Protein AF-A0A0U5B9M2-F1 (afdb_monomer_lite)

pLDDT: mean 83.56, std 13.49, range [39.81, 98.12]

Organism: NCBI:txid279828

Foldseek 3Di:
DDDVVVVVVVVVVVVVVPPPPDDDPVNVVVVVVVVVVVCVVVVVVVVVVVLVVLVVLQQVLQVLVLQLLVVVCVVDPWDFDDDPVCSVVVPSRHDDDPQKAQWEFRGRTSPDWTKIWIDGPFWIWIDINPGHIDTPGGDDHRPDPDD

Structure (mmCIF, N/CA/C/O backbone):
data_AF-A0A0U5B9M2-F1
#
_entry.id   AF-A0A0U5B9M2-F1
#
loop_
_atom_site.group_PDB
_atom_site.id
_atom_site.type_symbol
_atom_site.label_atom_id
_atom_site.label_alt_id
_atom_site.label_comp_id
_atom_site.label_asym_id
_atom_site.label_entity_id
_atom_site.label_seq_id
_atom_site.pdbx_PDB_ins_code
_atom_site.Cartn_x
_atom_site.Cartn_y
_atom_site.Cartn_z
_atom_site.occupancy
_atom_site.B_iso_or_equiv
_atom_site.auth_seq_id
_atom_site.auth_comp_id
_atom_site.auth_asym_id
_atom_site.auth_atom_id
_atom_site.pdbx_PDB_model_num
ATOM 1 N N . MET A 1 1 ? -63.729 -42.947 30.089 1.00 56.69 1 MET A N 1
ATOM 2 C CA . MET A 1 1 ? -63.662 -41.570 29.552 1.00 56.69 1 MET A CA 1
ATOM 3 C C . MET A 1 1 ? -62.885 -40.659 30.511 1.00 56.69 1 MET A C 1
ATOM 5 O O . MET A 1 1 ? -63.441 -39.698 31.008 1.00 56.69 1 MET A O 1
ATOM 9 N N . LEU A 1 2 ? -61.611 -40.956 30.808 1.00 54.41 2 LEU A N 1
ATOM 10 C CA . LEU A 1 2 ? -60.755 -40.088 31.638 1.00 54.41 2 LEU A CA 1
ATOM 11 C C . LEU A 1 2 ? -59.283 -40.497 31.458 1.00 54.41 2 LEU A C 1
ATOM 13 O O . LEU A 1 2 ? -58.819 -41.435 32.091 1.00 54.41 2 LEU A O 1
ATOM 17 N N . LYS A 1 3 ? -58.585 -39.847 30.521 1.00 62.00 3 LYS A N 1
ATOM 18 C CA . LYS A 1 3 ? -57.107 -39.816 30.435 1.00 62.00 3 LYS A CA 1
ATOM 19 C C . LYS A 1 3 ? -56.565 -38.458 29.957 1.00 62.00 3 LYS A C 1
ATOM 21 O O . LYS A 1 3 ? -55.362 -38.294 29.845 1.00 62.00 3 LYS A O 1
ATOM 26 N N . LEU A 1 4 ? -57.441 -37.488 29.669 1.00 62.81 4 LEU A N 1
ATOM 27 C CA . LEU A 1 4 ? -57.058 -36.243 28.997 1.00 62.81 4 LEU A CA 1
ATOM 28 C C . LEU A 1 4 ? -56.522 -35.168 29.963 1.00 62.81 4 LEU A C 1
ATOM 30 O O . LEU A 1 4 ? -55.742 -34.315 29.554 1.00 62.81 4 LEU A O 1
ATOM 34 N N . HIS A 1 5 ? -56.914 -35.204 31.242 1.00 63.47 5 HIS A N 1
ATOM 35 C CA . HIS A 1 5 ? -56.470 -34.216 32.234 1.00 63.47 5 HIS A CA 1
ATOM 36 C C . HIS A 1 5 ? -55.052 -34.515 32.756 1.00 63.47 5 HIS A C 1
ATOM 38 O O . HIS A 1 5 ? -54.247 -33.595 32.895 1.00 63.47 5 HIS A O 1
ATOM 44 N N . ASP A 1 6 ? -54.701 -35.794 32.923 1.00 70.50 6 ASP A N 1
ATOM 45 C CA . ASP A 1 6 ? -53.384 -36.206 33.434 1.00 70.50 6 ASP A CA 1
ATOM 46 C C . ASP A 1 6 ? -52.262 -36.009 32.402 1.00 70.50 6 ASP A C 1
ATOM 48 O O . ASP A 1 6 ? -51.133 -35.660 32.750 1.00 70.50 6 ASP A O 1
ATOM 52 N N . THR A 1 7 ? -52.567 -36.153 31.108 1.00 66.69 7 THR A N 1
ATOM 53 C CA . THR A 1 7 ? -51.591 -35.948 30.026 1.00 66.69 7 THR A CA 1
ATOM 54 C C . THR A 1 7 ? -51.137 -34.494 29.897 1.00 66.69 7 THR A C 1
ATOM 56 O O . THR A 1 7 ? -49.996 -34.243 29.517 1.00 66.69 7 THR A O 1
ATOM 59 N N . LEU A 1 8 ? -51.998 -33.529 30.240 1.00 66.62 8 LEU A N 1
ATOM 60 C CA . LEU A 1 8 ? -51.664 -32.101 30.190 1.00 66.62 8 LEU A CA 1
ATOM 61 C C . LEU A 1 8 ? -50.847 -31.661 31.410 1.00 66.62 8 LEU A C 1
ATOM 63 O O . LEU A 1 8 ? -49.951 -30.828 31.276 1.00 66.62 8 LEU A O 1
ATOM 67 N N . ALA A 1 9 ? -51.113 -32.252 32.578 1.00 72.38 9 ALA A N 1
ATOM 68 C CA . ALA A 1 9 ? -50.317 -32.035 33.783 1.00 72.38 9 ALA A CA 1
ATOM 69 C C . ALA A 1 9 ? -48.884 -32.573 33.614 1.00 72.38 9 ALA A C 1
ATOM 71 O O . ALA A 1 9 ? -47.922 -31.862 33.898 1.00 72.38 9 ALA A O 1
ATOM 72 N N . ALA A 1 10 ? -48.732 -33.777 33.051 1.00 70.38 10 ALA A N 1
ATOM 73 C CA . ALA A 1 10 ? -47.421 -34.369 32.775 1.00 70.38 10 ALA A CA 1
ATOM 74 C C . ALA A 1 10 ? -46.631 -33.618 31.684 1.00 70.38 10 ALA A C 1
ATOM 76 O O . ALA A 1 10 ? -45.408 -33.536 31.757 1.00 70.38 10 ALA A O 1
ATOM 77 N N . ALA A 1 11 ? -47.310 -33.051 30.679 1.00 66.56 11 ALA A N 1
ATOM 78 C CA . ALA A 1 11 ? -46.664 -32.242 29.643 1.00 66.56 11 ALA A CA 1
ATOM 79 C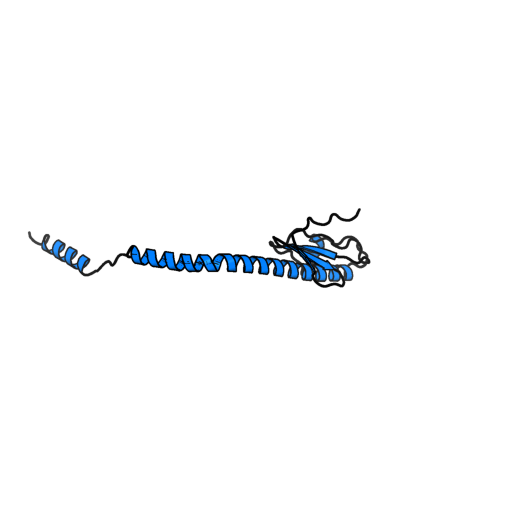 C . ALA A 1 11 ? -46.195 -30.868 30.162 1.00 66.56 11 ALA A C 1
ATOM 81 O O . ALA A 1 11 ? -45.165 -30.372 29.712 1.00 66.56 11 ALA A O 1
ATOM 82 N N . ARG A 1 12 ? -46.918 -30.265 31.121 1.00 65.56 12 ARG A N 1
ATOM 83 C CA . ARG A 1 12 ? -46.493 -29.021 31.789 1.00 65.56 12 ARG A CA 1
ATOM 84 C C . ARG A 1 12 ? -45.315 -29.241 32.736 1.00 65.56 12 ARG A C 1
ATOM 86 O O . ARG A 1 12 ? -44.374 -28.462 32.681 1.00 65.56 12 ARG A O 1
ATOM 93 N N . ALA A 1 13 ? -45.323 -30.330 33.506 1.00 66.00 13 ALA A N 1
ATOM 94 C CA . ALA A 1 13 ? -44.226 -30.665 34.416 1.00 66.00 13 ALA A CA 1
ATOM 95 C C . ALA A 1 13 ? -42.879 -30.861 33.688 1.00 66.00 13 ALA A C 1
ATOM 97 O O . ALA A 1 13 ? -41.847 -30.419 34.180 1.00 66.00 13 ALA A O 1
ATOM 98 N N . ARG A 1 14 ? -42.883 -31.441 32.475 1.00 69.06 14 ARG A N 1
ATOM 99 C CA . ARG A 1 14 ? -41.652 -31.618 31.676 1.00 69.06 14 ARG A CA 1
ATOM 100 C C . ARG A 1 14 ? -41.038 -30.304 31.184 1.00 69.06 14 ARG A C 1
ATOM 102 O O . ARG A 1 14 ? -39.821 -30.210 31.123 1.00 69.06 14 ARG A O 1
ATOM 109 N N . ARG A 1 15 ? -41.851 -29.288 30.864 1.00 65.44 15 ARG A N 1
ATOM 110 C CA . ARG A 1 15 ? -41.345 -27.970 30.428 1.00 65.44 15 ARG A CA 1
ATOM 111 C C . ARG A 1 15 ? -40.748 -27.136 31.563 1.00 65.44 15 ARG A C 1
ATOM 113 O O . ARG A 1 15 ? -39.976 -26.231 31.289 1.00 65.44 15 ARG A O 1
ATOM 120 N N . GLU A 1 16 ? -41.111 -27.412 32.814 1.00 64.00 16 GLU A N 1
ATOM 121 C CA . GLU A 1 16 ? -40.490 -26.776 33.985 1.00 64.00 16 GLU A CA 1
ATOM 122 C C . GLU A 1 16 ? -39.191 -27.493 34.411 1.00 64.00 16 GLU A C 1
ATOM 124 O O . GLU A 1 16 ? -38.285 -26.844 34.929 1.00 64.00 16 GLU A O 1
ATOM 129 N N . GLU A 1 17 ? -39.064 -28.804 34.154 1.00 64.38 17 GLU A N 1
ATOM 130 C CA . GLU A 1 17 ? -37.822 -29.579 34.353 1.00 64.38 17 GLU A CA 1
ATOM 131 C C . GLU A 1 17 ? -36.762 -29.305 33.275 1.00 64.38 17 GLU A C 1
ATOM 133 O O . GLU A 1 17 ? -35.567 -29.226 33.572 1.00 64.38 17 GLU A O 1
ATOM 138 N N . GLU A 1 18 ? -37.185 -29.112 32.026 1.00 63.75 18 GLU A N 1
ATOM 139 C CA . GLU A 1 18 ? -36.330 -28.636 30.941 1.00 63.75 18 GLU A CA 1
ATOM 140 C C . GLU A 1 18 ? -36.176 -27.121 31.075 1.00 63.75 18 GLU A C 1
ATOM 142 O O . GLU A 1 18 ? -36.811 -26.352 30.364 1.00 63.75 18 GLU A O 1
ATOM 147 N N . GLY A 1 19 ? -35.369 -26.682 32.043 1.00 64.19 19 GLY A N 1
ATOM 148 C CA . GLY A 1 19 ? -35.061 -25.272 32.257 1.00 64.19 19 GLY A CA 1
ATOM 149 C C . GLY A 1 19 ? -34.482 -24.631 30.995 1.00 64.19 19 GLY A C 1
ATOM 150 O O . GLY A 1 19 ? -33.265 -24.610 30.809 1.00 64.19 19 GLY A O 1
ATOM 151 N N . GLU A 1 20 ? -35.352 -24.094 30.142 1.00 68.12 20 GLU A N 1
ATOM 152 C CA . GLU A 1 20 ? -35.016 -23.256 28.997 1.00 68.12 20 GLU A CA 1
ATOM 153 C C . GLU A 1 20 ? -34.433 -21.944 29.539 1.00 68.12 20 GLU A C 1
ATOM 155 O O . GLU A 1 20 ? -35.108 -20.928 29.708 1.00 68.12 20 GLU A O 1
ATOM 160 N N . LYS A 1 21 ? -33.145 -21.987 29.888 1.00 72.19 21 LYS A N 1
ATOM 161 C CA . LYS A 1 21 ? -32.359 -20.822 30.286 1.00 72.19 21 LYS A CA 1
ATOM 162 C C . LYS A 1 21 ? -32.160 -19.952 29.047 1.00 72.19 21 LYS A C 1
ATOM 164 O O . LYS A 1 21 ? -31.245 -20.179 28.261 1.00 72.19 21 LYS A O 1
ATOM 169 N N . GLY A 1 22 ? -33.049 -18.984 28.847 1.00 77.12 22 GLY A N 1
ATOM 170 C CA . GLY A 1 22 ? -32.838 -17.921 27.869 1.00 77.12 22 GLY A CA 1
ATOM 171 C C . GLY A 1 22 ? -31.590 -17.105 28.220 1.00 77.12 22 GLY A C 1
ATOM 172 O O . GLY A 1 22 ? -31.294 -16.900 29.397 1.00 77.12 22 GLY A O 1
ATOM 173 N N . PHE A 1 23 ? -30.868 -16.634 27.198 1.00 80.25 23 PHE A N 1
ATOM 174 C CA . PHE A 1 23 ? -29.793 -15.654 27.368 1.00 80.25 23 PHE A CA 1
ATOM 175 C C . PHE A 1 23 ? -30.338 -14.424 28.097 1.00 80.25 23 PHE A C 1
ATOM 177 O O . PHE A 1 23 ? -31.361 -13.855 27.701 1.00 80.25 23 PHE A O 1
ATOM 184 N N . THR A 1 24 ? -29.665 -13.996 29.157 1.00 90.44 24 THR A N 1
ATOM 185 C CA . THR A 1 24 ? -30.049 -12.776 29.858 1.00 90.44 24 THR A CA 1
ATOM 186 C C . THR A 1 24 ? -29.595 -11.551 29.060 1.00 90.44 24 THR A C 1
ATOM 188 O O . THR A 1 24 ? -28.546 -11.545 28.413 1.00 90.44 24 THR A O 1
ATOM 191 N N . LEU A 1 25 ? -30.366 -10.462 29.126 1.00 90.62 25 LEU A N 1
ATOM 192 C CA . LEU A 1 25 ? -29.971 -9.191 28.504 1.00 90.62 25 LEU A CA 1
ATOM 193 C C . LEU A 1 25 ? -28.650 -8.657 29.076 1.00 90.62 25 LEU A C 1
ATOM 195 O O . LEU A 1 25 ? -27.894 -7.999 28.367 1.00 90.62 25 LEU A O 1
ATOM 199 N N . ILE A 1 26 ? -28.358 -8.961 30.345 1.00 93.25 26 ILE A N 1
ATOM 200 C CA . ILE A 1 26 ? -27.117 -8.546 31.002 1.00 93.25 26 ILE A CA 1
ATOM 201 C C . ILE A 1 26 ? -25.895 -9.312 30.476 1.00 93.25 26 ILE A C 1
ATOM 203 O O . ILE A 1 26 ? -24.836 -8.707 30.321 1.00 93.25 26 ILE A O 1
ATOM 207 N N . GLU A 1 27 ? -26.037 -10.597 30.133 1.00 91.31 27 GLU A N 1
ATOM 208 C CA . GLU A 1 27 ? -24.962 -11.370 29.494 1.00 91.31 27 GLU A CA 1
ATOM 209 C C . GLU A 1 27 ? -24.600 -10.776 28.135 1.00 91.31 27 GLU A C 1
ATOM 211 O O . GLU A 1 27 ? -23.424 -10.552 27.854 1.00 91.31 27 GLU A O 1
ATOM 216 N N . LEU A 1 28 ? -25.600 -10.435 27.318 1.00 92.06 28 LEU A N 1
ATOM 217 C CA . LEU A 1 28 ? -25.344 -9.774 26.039 1.00 92.06 28 LEU A CA 1
ATOM 218 C C . LEU A 1 28 ? -24.755 -8.368 26.217 1.00 92.06 28 LEU A C 1
ATOM 220 O O . LEU A 1 28 ? -23.858 -7.984 25.467 1.00 92.06 28 LEU A O 1
ATOM 224 N N . LEU A 1 29 ? -25.207 -7.621 27.228 1.00 94.00 29 LEU A N 1
ATOM 225 C CA . LEU A 1 29 ? -24.715 -6.274 27.521 1.00 94.00 29 LEU A CA 1
ATOM 226 C C . LEU A 1 29 ? -23.219 -6.267 27.863 1.00 94.00 29 LEU A C 1
ATOM 228 O O . LEU A 1 29 ? -22.462 -5.472 27.309 1.00 94.00 29 LEU A O 1
ATOM 232 N N . VAL A 1 30 ? -22.773 -7.152 28.756 1.00 95.50 30 VAL A N 1
ATOM 233 C CA . VAL A 1 30 ? -21.356 -7.218 29.149 1.00 95.50 30 VAL A CA 1
ATOM 234 C C . VAL A 1 30 ? -20.474 -7.607 27.960 1.00 95.50 30 VAL A C 1
ATOM 236 O O . VAL A 1 30 ? -19.395 -7.041 27.786 1.00 95.50 30 VAL A O 1
ATOM 239 N N . VAL A 1 31 ? -20.942 -8.510 27.096 1.00 95.88 31 VAL A N 1
ATOM 240 C CA . VAL A 1 31 ? -20.187 -8.946 25.912 1.00 95.88 31 VAL A CA 1
ATOM 241 C C . VAL A 1 31 ? -19.963 -7.795 24.933 1.00 95.88 31 VAL A C 1
ATOM 243 O O . VAL A 1 31 ? -18.827 -7.575 24.509 1.00 95.88 31 VAL A O 1
ATOM 246 N N . VAL A 1 32 ? -21.002 -7.020 24.602 1.00 96.50 32 VAL A N 1
ATOM 247 C CA . VAL A 1 32 ? -20.840 -5.889 23.670 1.00 96.50 32 VAL A CA 1
ATOM 248 C C . VAL A 1 32 ? -19.985 -4.770 24.262 1.00 96.50 32 VAL A C 1
ATOM 250 O O . VAL A 1 32 ? -19.269 -4.107 23.516 1.00 96.50 32 VAL A O 1
ATOM 253 N N . ILE A 1 33 ? -19.987 -4.595 25.590 1.00 97.62 33 ILE A N 1
ATOM 254 C CA . ILE A 1 33 ? -19.085 -3.657 26.273 1.00 97.62 33 ILE A CA 1
ATOM 255 C C . ILE A 1 33 ? -17.629 -4.102 26.109 1.00 97.62 33 ILE A C 1
ATOM 257 O O . ILE A 1 33 ? -16.784 -3.295 25.725 1.00 97.62 33 ILE A O 1
ATOM 261 N 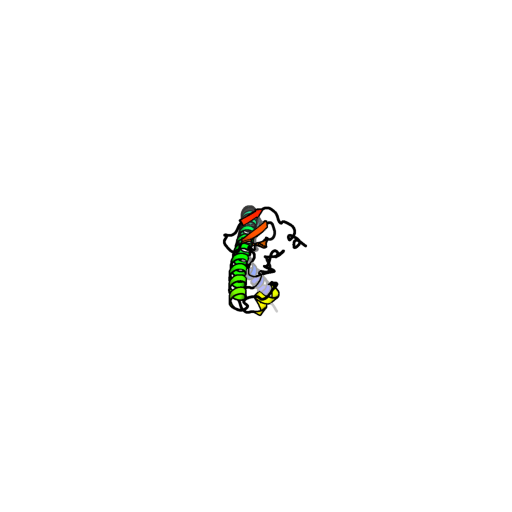N . ILE A 1 34 ? -17.329 -5.380 26.352 1.00 97.44 34 ILE A N 1
ATOM 262 C CA . ILE A 1 34 ? -15.964 -5.904 26.217 1.00 97.44 34 ILE A CA 1
ATOM 263 C C . ILE A 1 34 ? -15.497 -5.811 24.758 1.00 97.44 34 ILE A C 1
ATOM 265 O O . ILE A 1 34 ? -14.411 -5.291 24.503 1.00 97.44 34 ILE A O 1
ATOM 269 N N . ILE A 1 35 ? -16.321 -6.240 23.793 1.00 97.62 35 ILE A N 1
ATOM 270 C CA . ILE A 1 35 ? -16.004 -6.120 22.359 1.00 97.62 35 ILE A CA 1
ATOM 271 C C . ILE A 1 35 ? -15.828 -4.647 21.968 1.00 97.62 35 ILE A C 1
ATOM 273 O O . ILE A 1 35 ? -14.913 -4.331 21.214 1.00 97.62 35 ILE A O 1
ATOM 277 N N . GLY A 1 36 ? -16.643 -3.739 22.512 1.00 98.12 36 GLY A N 1
ATOM 278 C CA . GLY A 1 36 ? -16.528 -2.300 22.278 1.00 98.12 36 GLY A CA 1
ATOM 279 C C . GLY A 1 36 ? -15.187 -1.726 22.740 1.00 98.12 36 GLY A C 1
ATOM 280 O O . GLY A 1 36 ? -14.549 -0.989 21.990 1.00 98.12 36 GLY A O 1
ATOM 281 N N . ILE A 1 37 ? -14.716 -2.111 23.931 1.00 98.00 37 ILE A N 1
ATOM 282 C CA . ILE A 1 37 ? -13.402 -1.693 24.451 1.00 98.00 37 ILE A CA 1
ATOM 283 C C . ILE A 1 37 ? -12.274 -2.240 23.568 1.00 98.00 37 ILE A C 1
ATOM 285 O O . ILE A 1 37 ? -11.358 -1.499 23.207 1.00 98.00 37 ILE A O 1
ATOM 289 N N . LEU A 1 38 ? -12.347 -3.518 23.185 1.00 98.12 38 LEU A N 1
ATOM 290 C CA . LEU A 1 38 ? -11.340 -4.137 22.321 1.00 98.12 38 LEU A CA 1
ATOM 291 C C . LEU A 1 38 ? -11.307 -3.483 20.933 1.00 98.12 38 LEU A C 1
ATOM 293 O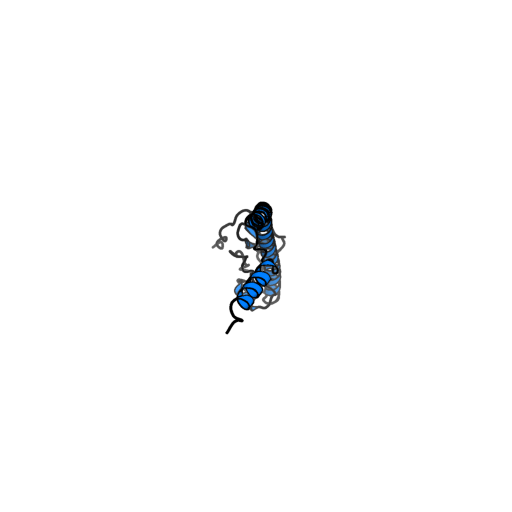 O . LEU A 1 38 ? -10.229 -3.151 20.446 1.00 98.12 38 LEU A O 1
ATOM 297 N N . ALA A 1 39 ? -12.467 -3.244 20.319 1.00 97.81 39 ALA A N 1
ATOM 298 C CA . ALA A 1 39 ? -12.574 -2.613 19.006 1.00 97.81 39 ALA A CA 1
ATOM 299 C C . ALA A 1 39 ? -12.042 -1.172 19.013 1.00 97.81 39 ALA A C 1
ATOM 301 O O . ALA A 1 39 ? -11.342 -0.781 18.080 1.00 97.81 39 ALA A O 1
ATOM 302 N N . ALA A 1 40 ? -12.303 -0.406 20.078 1.00 97.62 40 ALA A N 1
ATOM 303 C CA . ALA A 1 40 ? -11.817 0.967 20.210 1.00 97.62 40 ALA A CA 1
ATOM 304 C C . ALA A 1 40 ? -10.281 1.067 20.161 1.00 97.62 40 ALA A C 1
ATOM 306 O O . ALA A 1 40 ? -9.748 2.023 19.602 1.00 97.62 40 ALA A O 1
ATOM 307 N N . ILE A 1 41 ? -9.569 0.075 20.708 1.00 97.25 41 ILE A N 1
ATOM 308 C CA . ILE A 1 41 ? -8.099 0.010 20.666 1.00 97.25 41 ILE A CA 1
ATOM 309 C C . ILE A 1 41 ? -7.617 -0.635 19.360 1.00 97.25 41 ILE A C 1
ATOM 311 O O . ILE A 1 41 ? -6.648 -0.175 18.758 1.00 97.25 41 ILE A O 1
ATOM 315 N N . ALA A 1 42 ? -8.287 -1.694 18.903 1.00 97.50 42 ALA A N 1
ATOM 316 C CA . ALA A 1 42 ? -7.847 -2.485 17.760 1.00 97.50 42 ALA A CA 1
ATOM 317 C C . ALA A 1 42 ? -7.959 -1.737 16.423 1.00 97.50 42 ALA A C 1
ATOM 319 O O . ALA A 1 42 ? -7.054 -1.844 15.601 1.00 97.50 42 ALA A O 1
ATOM 320 N N . ILE A 1 43 ? -9.030 -0.965 16.202 1.00 97.19 43 ILE A N 1
ATOM 321 C CA . ILE A 1 43 ? -9.273 -0.262 14.931 1.00 97.19 43 ILE A CA 1
ATOM 322 C C . ILE A 1 43 ? -8.136 0.708 14.558 1.00 97.19 43 ILE A C 1
ATOM 324 O O . ILE A 1 43 ? -7.596 0.558 13.462 1.00 97.19 43 ILE A O 1
ATOM 328 N N . PRO A 1 44 ? -7.716 1.673 15.405 1.00 95.50 44 PRO A N 1
ATOM 329 C CA . PRO A 1 44 ? -6.655 2.606 15.020 1.00 95.50 44 PRO A CA 1
ATOM 330 C C . PRO A 1 44 ? -5.314 1.901 14.772 1.00 95.50 44 PRO A C 1
ATOM 332 O O . PRO A 1 44 ? -4.595 2.266 13.842 1.00 95.50 44 PRO A O 1
ATOM 335 N N . ILE A 1 45 ? -4.997 0.860 15.552 1.00 97.44 45 ILE A N 1
ATOM 336 C CA . ILE A 1 45 ? -3.779 0.058 15.363 1.00 97.44 45 ILE A CA 1
ATOM 337 C C . ILE A 1 45 ? -3.832 -0.676 14.021 1.00 97.44 45 ILE A C 1
ATOM 339 O O . ILE A 1 45 ? -2.875 -0.620 13.250 1.00 97.44 45 ILE A O 1
ATOM 343 N N . PHE A 1 46 ? -4.954 -1.333 13.725 1.00 97.25 46 PHE A N 1
ATOM 344 C CA . PHE A 1 46 ? -5.148 -2.069 12.481 1.00 97.25 46 PHE A CA 1
ATOM 345 C C . PHE A 1 46 ? -5.047 -1.155 11.256 1.00 97.25 46 PHE A C 1
ATOM 347 O O . PHE A 1 46 ? -4.367 -1.504 10.295 1.00 97.25 46 PHE A O 1
ATOM 354 N N . LEU A 1 47 ? -5.655 0.035 11.303 1.00 95.50 47 LEU A N 1
ATOM 355 C CA . LEU A 1 47 ? -5.565 1.017 10.218 1.00 95.50 47 LEU A CA 1
ATOM 356 C C . LEU A 1 47 ? -4.117 1.473 9.977 1.00 95.50 47 LEU A C 1
ATOM 358 O O . LEU A 1 47 ? -3.670 1.507 8.832 1.00 95.50 47 LEU A O 1
ATOM 362 N N . GLY A 1 48 ? -3.354 1.748 11.041 1.00 94.88 48 GLY A N 1
ATOM 363 C CA . GLY A 1 48 ? -1.935 2.101 10.920 1.00 94.88 48 GLY A CA 1
ATOM 364 C C . GLY A 1 48 ? -1.075 0.964 10.352 1.00 94.88 48 GLY A C 1
ATOM 365 O O . GLY A 1 48 ? -0.194 1.200 9.519 1.00 94.88 48 GLY A O 1
ATOM 366 N N . GLN A 1 49 ? -1.351 -0.282 10.752 1.00 96.75 49 GLN A N 1
ATOM 367 C CA . GLN A 1 49 ? -0.674 -1.460 10.201 1.00 96.75 49 GLN A CA 1
ATOM 368 C C . GLN A 1 49 ? -1.016 -1.687 8.729 1.00 96.75 49 GLN A C 1
ATOM 370 O O . GLN A 1 49 ? -0.120 -1.959 7.934 1.00 96.75 49 GLN A O 1
ATOM 375 N N . GLN A 1 50 ? -2.287 -1.538 8.355 1.00 95.31 50 GLN A N 1
ATOM 376 C CA . GLN A 1 50 ? -2.728 -1.657 6.970 1.00 95.31 50 GLN A CA 1
ATOM 377 C C . GLN A 1 50 ? -2.042 -0.614 6.078 1.00 95.31 50 GLN A C 1
ATOM 379 O O . GLN A 1 50 ? -1.549 -0.965 5.009 1.00 95.31 50 GLN A O 1
ATOM 384 N N . GLN A 1 51 ? -1.935 0.634 6.536 1.00 93.88 51 GLN A N 1
ATOM 385 C CA . GLN A 1 51 ? -1.233 1.684 5.800 1.00 93.88 51 GLN A CA 1
ATOM 386 C C . GLN A 1 51 ? 0.266 1.379 5.643 1.00 93.88 51 GLN A C 1
ATOM 388 O O . GLN A 1 51 ? 0.807 1.482 4.547 1.00 93.88 51 GLN A O 1
ATOM 393 N N . SER A 1 52 ? 0.924 0.915 6.708 1.00 94.44 52 SER A N 1
ATOM 394 C CA . SER A 1 52 ? 2.345 0.528 6.654 1.00 94.44 52 SER A CA 1
ATOM 395 C C . SER A 1 52 ? 2.592 -0.673 5.729 1.00 94.44 52 SER A C 1
ATOM 397 O O . SER A 1 52 ? 3.627 -0.755 5.062 1.00 94.44 52 SER A O 1
ATOM 399 N N . ALA A 1 53 ? 1.641 -1.610 5.667 1.00 95.44 53 ALA A N 1
ATOM 400 C CA . ALA A 1 53 ? 1.691 -2.745 4.752 1.00 95.44 53 ALA A CA 1
ATOM 401 C C . ALA A 1 53 ? 1.550 -2.300 3.289 1.00 95.44 53 ALA A C 1
ATOM 403 O O . ALA A 1 53 ? 2.286 -2.793 2.439 1.00 95.44 53 ALA A O 1
ATOM 404 N N . GLN A 1 54 ? 0.661 -1.344 3.002 1.00 95.12 54 GLN A N 1
ATOM 405 C CA . GLN A 1 54 ? 0.504 -0.760 1.664 1.00 95.12 54 GLN A CA 1
ATOM 406 C C . GLN A 1 54 ? 1.757 0.008 1.229 1.00 95.12 54 GLN A C 1
ATOM 408 O O . GLN A 1 54 ? 2.216 -0.165 0.104 1.00 95.12 54 GLN A O 1
ATOM 413 N N . ASP A 1 55 ? 2.359 0.791 2.130 1.00 95.44 55 ASP A N 1
ATOM 414 C CA . ASP A 1 55 ? 3.636 1.465 1.871 1.00 95.44 55 ASP A CA 1
ATOM 415 C C . ASP A 1 55 ? 4.735 0.445 1.532 1.00 95.44 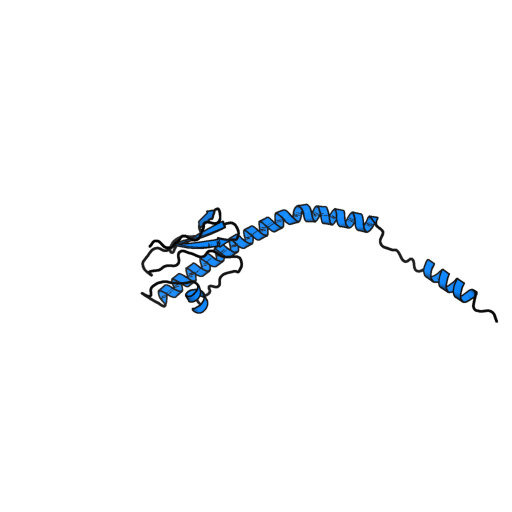55 ASP A C 1
ATOM 417 O O . ASP A 1 55 ? 5.450 0.594 0.543 1.00 95.44 55 ASP A O 1
ATOM 421 N N . SER A 1 56 ? 4.831 -0.636 2.311 1.00 95.31 56 SER A N 1
ATOM 422 C CA . SER A 1 56 ? 5.802 -1.714 2.073 1.00 95.31 56 SER A CA 1
ATOM 423 C C . SER A 1 56 ? 5.550 -2.449 0.751 1.00 95.31 56 SER A C 1
ATOM 425 O O . SER A 1 56 ? 6.506 -2.821 0.070 1.00 95.31 56 SER A O 1
ATOM 427 N N . ALA A 1 57 ? 4.283 -2.642 0.372 1.00 94.69 57 ALA A N 1
ATOM 428 C CA . ALA A 1 57 ? 3.902 -3.254 -0.899 1.00 94.69 57 ALA A CA 1
ATOM 429 C C . ALA A 1 57 ? 4.344 -2.383 -2.084 1.00 94.69 57 ALA A C 1
ATOM 431 O O . ALA A 1 57 ? 5.073 -2.873 -2.940 1.00 94.69 57 ALA A O 1
ATOM 432 N N . THR A 1 58 ? 4.038 -1.080 -2.073 1.00 94.88 58 THR A N 1
ATOM 433 C CA . THR A 1 58 ? 4.501 -0.142 -3.115 1.00 94.88 58 THR A CA 1
ATOM 434 C C . THR A 1 58 ? 6.026 -0.112 -3.224 1.00 94.88 58 THR A C 1
ATOM 436 O O . THR A 1 58 ? 6.581 -0.109 -4.322 1.00 94.88 58 THR A O 1
ATOM 439 N N . GLN A 1 59 ? 6.730 -0.140 -2.093 1.00 94.94 59 GLN A N 1
ATOM 440 C CA . GLN A 1 59 ? 8.189 -0.224 -2.084 1.00 94.94 59 GLN A CA 1
ATOM 441 C C . GLN A 1 59 ? 8.713 -1.519 -2.720 1.00 94.94 59 GLN A C 1
ATOM 443 O O . GLN A 1 59 ? 9.709 -1.500 -3.447 1.00 94.94 59 GLN A O 1
ATOM 448 N N . SER A 1 60 ? 8.060 -2.652 -2.458 1.00 94.75 60 SER A N 1
ATOM 449 C CA . SER A 1 60 ? 8.394 -3.926 -3.097 1.00 94.75 60 SER A CA 1
ATOM 450 C C . SER A 1 60 ? 8.144 -3.874 -4.603 1.00 94.75 60 SER A C 1
ATOM 452 O O . SER A 1 60 ? 9.009 -4.278 -5.381 1.00 94.75 60 SER A O 1
ATOM 454 N N . ASP A 1 61 ? 7.009 -3.319 -5.020 1.00 94.00 61 ASP A N 1
ATOM 455 C CA . ASP A 1 61 ? 6.650 -3.185 -6.429 1.00 94.00 61 ASP A CA 1
ATOM 456 C C . ASP A 1 61 ? 7.656 -2.313 -7.181 1.00 94.00 61 ASP A C 1
ATOM 458 O O . ASP A 1 61 ? 8.080 -2.685 -8.271 1.00 94.00 61 ASP A O 1
ATOM 462 N N . LEU A 1 62 ? 8.126 -1.210 -6.589 1.00 94.12 62 LEU A N 1
ATOM 463 C CA . LEU A 1 62 ? 9.180 -0.371 -7.173 1.00 94.12 62 LEU A CA 1
ATOM 464 C C . LEU A 1 62 ? 10.499 -1.133 -7.371 1.00 94.12 62 LEU A C 1
ATOM 466 O O . LEU A 1 62 ? 11.171 -0.961 -8.387 1.00 94.12 62 LEU A O 1
ATOM 470 N N . ARG A 1 63 ? 10.881 -2.013 -6.436 1.00 94.06 63 ARG A N 1
ATOM 471 C CA . ARG A 1 63 ? 12.081 -2.861 -6.594 1.00 94.06 63 ARG A CA 1
ATOM 472 C C . ARG A 1 63 ? 11.907 -3.885 -7.710 1.00 94.06 63 ARG A C 1
ATOM 474 O O . ARG A 1 63 ? 12.849 -4.125 -8.470 1.00 94.06 63 ARG A O 1
ATOM 481 N N . ASN A 1 64 ? 10.716 -4.466 -7.808 1.00 93.44 64 ASN A N 1
ATOM 482 C CA . ASN A 1 64 ? 10.374 -5.407 -8.867 1.00 93.44 64 ASN A CA 1
ATOM 483 C C . ASN A 1 64 ? 10.370 -4.699 -10.227 1.00 93.44 64 ASN A C 1
ATOM 485 O O . ASN A 1 64 ? 11.015 -5.179 -11.154 1.00 93.44 64 ASN A O 1
ATOM 489 N N . ALA A 1 65 ? 9.760 -3.513 -10.318 1.00 91.94 65 ALA A N 1
ATOM 490 C CA . ALA A 1 65 ? 9.775 -2.668 -11.507 1.00 91.94 65 ALA A CA 1
ATOM 491 C C . ALA A 1 65 ? 11.207 -2.316 -11.918 1.00 91.94 65 ALA A C 1
ATOM 493 O O . ALA A 1 65 ? 11.572 -2.513 -13.070 1.00 91.94 65 ALA A O 1
ATOM 494 N N . LYS A 1 66 ? 12.057 -1.883 -10.978 1.00 91.56 66 LYS A N 1
ATOM 495 C CA . LYS A 1 66 ? 13.477 -1.613 -11.250 1.00 91.56 66 LYS A CA 1
ATOM 496 C C . LYS A 1 66 ? 14.194 -2.824 -11.836 1.00 91.56 66 LYS A C 1
ATOM 498 O O . LYS A 1 66 ? 14.919 -2.694 -12.818 1.00 91.56 66 LYS A O 1
ATOM 503 N N . THR A 1 67 ? 13.999 -3.993 -11.235 1.00 92.19 67 THR A N 1
ATOM 504 C CA . THR A 1 67 ? 14.621 -5.234 -11.713 1.00 92.19 67 THR A CA 1
ATOM 505 C C . THR A 1 67 ? 14.125 -5.583 -13.115 1.00 92.19 67 THR A C 1
ATOM 507 O O . THR A 1 67 ? 14.930 -5.930 -13.975 1.00 92.19 67 THR A O 1
ATOM 510 N N . ALA A 1 68 ? 12.825 -5.419 -13.364 1.00 91.31 68 ALA A N 1
ATOM 511 C CA . ALA A 1 68 ? 12.212 -5.671 -14.658 1.00 91.31 68 ALA A CA 1
ATOM 512 C C . ALA A 1 68 ? 12.693 -4.695 -15.741 1.00 91.31 68 ALA A C 1
ATOM 514 O O . ALA A 1 68 ? 12.992 -5.129 -16.847 1.00 91.31 68 ALA A O 1
ATOM 515 N N . ILE A 1 69 ? 12.835 -3.405 -15.422 1.00 88.94 69 ILE A N 1
ATOM 516 C CA . ILE A 1 69 ? 13.398 -2.391 -16.327 1.00 88.94 69 ILE A CA 1
ATOM 517 C C . ILE A 1 69 ? 14.825 -2.771 -16.719 1.00 88.94 69 ILE A C 1
ATOM 519 O O . ILE A 1 69 ? 15.143 -2.797 -17.904 1.00 88.94 69 ILE A O 1
ATOM 523 N N . ILE A 1 70 ? 15.675 -3.107 -15.743 1.00 88.06 70 ILE A N 1
ATOM 524 C CA . ILE A 1 70 ? 17.068 -3.491 -16.010 1.00 88.06 70 ILE A CA 1
ATOM 525 C C . ILE A 1 70 ? 17.120 -4.757 -16.875 1.00 88.06 70 ILE A C 1
ATOM 527 O O . ILE A 1 70 ? 17.899 -4.816 -17.822 1.00 88.06 70 ILE A O 1
ATOM 531 N N . ALA A 1 71 ? 16.286 -5.757 -16.582 1.00 89.12 71 ALA A N 1
ATOM 532 C CA . ALA A 1 71 ? 16.211 -6.976 -17.383 1.00 89.12 71 ALA A CA 1
ATOM 533 C C . ALA A 1 71 ? 15.740 -6.691 -18.821 1.00 89.12 71 ALA A C 1
ATOM 535 O O . ALA A 1 71 ? 16.370 -7.154 -19.768 1.00 89.12 71 ALA A O 1
ATOM 536 N N . TYR A 1 72 ? 14.707 -5.858 -18.989 1.00 87.81 72 TYR A N 1
ATOM 537 C CA . TYR A 1 72 ? 14.224 -5.434 -20.304 1.00 87.81 72 TYR A CA 1
ATOM 538 C C . TYR A 1 72 ? 15.329 -4.746 -21.112 1.00 87.81 72 TYR A C 1
ATOM 540 O O . TYR A 1 72 ? 15.529 -5.074 -22.278 1.00 87.81 72 TYR A O 1
ATOM 548 N N . GLN A 1 73 ? 16.077 -3.828 -20.489 1.00 85.75 73 GLN A N 1
ATOM 549 C CA . GLN A 1 73 ? 17.181 -3.102 -21.131 1.00 85.75 73 GLN A CA 1
ATOM 550 C C . GLN A 1 73 ? 18.311 -4.027 -21.598 1.00 85.75 73 GLN A C 1
ATOM 552 O O . GLN A 1 73 ? 18.960 -3.743 -22.604 1.00 85.75 73 GLN A O 1
ATOM 557 N N . VAL A 1 74 ? 18.558 -5.124 -20.875 1.00 86.62 74 VAL A N 1
ATOM 558 C CA . VAL A 1 74 ? 19.551 -6.134 -21.268 1.00 86.62 74 VAL A CA 1
ATOM 559 C C . VAL A 1 74 ? 19.082 -6.924 -22.490 1.00 86.62 74 VAL A C 1
ATOM 561 O O . VAL A 1 74 ? 19.888 -7.173 -23.387 1.00 86.62 74 VAL A O 1
ATOM 564 N N . ASP A 1 75 ? 17.801 -7.288 -22.546 1.00 87.38 75 ASP A N 1
ATOM 565 C CA . ASP A 1 75 ? 17.237 -8.074 -23.650 1.00 87.38 75 ASP A CA 1
ATOM 566 C C . ASP A 1 75 ? 16.981 -7.234 -24.916 1.00 87.38 75 ASP A C 1
ATOM 568 O O . ASP A 1 75 ? 17.079 -7.753 -26.029 1.00 87.38 75 ASP A O 1
ATOM 572 N N . HIS A 1 76 ? 16.711 -5.934 -24.757 1.00 83.88 76 HIS A N 1
ATOM 573 C CA . HIS A 1 76 ? 16.379 -4.996 -25.837 1.00 83.88 76 HIS A CA 1
ATOM 574 C C . HIS A 1 76 ? 17.381 -3.827 -25.890 1.00 83.88 76 HIS A C 1
ATOM 576 O O . HIS A 1 76 ? 17.023 -2.672 -25.634 1.00 83.88 76 HIS A O 1
ATOM 582 N N . PRO A 1 77 ? 18.665 -4.089 -26.205 1.00 79.19 77 PRO A N 1
ATOM 583 C CA . PRO A 1 77 ? 19.680 -3.047 -26.225 1.00 79.19 77 PRO A CA 1
ATOM 584 C C . PRO A 1 77 ? 19.371 -2.011 -27.316 1.00 79.19 77 PRO A C 1
ATOM 586 O O . PRO A 1 77 ? 19.395 -2.323 -28.506 1.00 79.19 77 PRO A O 1
ATOM 589 N N . GLY A 1 78 ? 19.133 -0.763 -26.906 1.00 71.62 78 GLY A N 1
ATOM 590 C CA . GLY A 1 78 ? 18.890 0.358 -27.820 1.00 71.62 78 GLY A CA 1
ATOM 591 C C . GLY A 1 78 ? 17.436 0.548 -28.257 1.00 71.62 78 GLY A C 1
ATOM 592 O O . GLY A 1 78 ? 17.206 1.340 -29.167 1.00 71.62 78 GLY A O 1
ATOM 593 N N . GLU A 1 79 ? 16.472 -0.155 -27.650 1.00 69.06 79 GLU A N 1
ATOM 594 C CA . GLU A 1 79 ? 15.057 0.208 -27.789 1.00 69.06 79 GLU A CA 1
ATOM 595 C C . GLU A 1 79 ? 14.686 1.393 -26.886 1.00 69.06 79 GLU A C 1
ATOM 597 O O . GLU A 1 79 ? 15.128 1.487 -25.738 1.00 69.06 79 GLU A O 1
ATOM 602 N N . ASP A 1 80 ? 13.844 2.275 -27.426 1.00 73.00 80 ASP A N 1
ATOM 603 C CA . ASP A 1 80 ? 13.326 3.461 -26.746 1.00 73.00 80 ASP A CA 1
ATOM 604 C C . ASP A 1 80 ? 12.049 3.148 -25.942 1.00 73.00 80 ASP A C 1
ATOM 606 O O . ASP A 1 80 ? 11.302 2.223 -26.257 1.00 73.00 80 ASP A O 1
ATOM 610 N N . ALA A 1 81 ? 11.777 3.986 -24.937 1.00 77.81 81 ALA A N 1
ATOM 611 C CA . ALA A 1 81 ? 10.568 4.028 -24.103 1.00 77.81 81 ALA A CA 1
ATOM 612 C C . ALA A 1 81 ? 10.076 2.694 -23.518 1.00 77.81 81 ALA A C 1
ATOM 614 O O . ALA A 1 81 ? 9.229 2.002 -24.078 1.00 77.81 81 ALA A O 1
ATOM 615 N N . ILE A 1 82 ? 10.491 2.424 -22.279 1.00 83.06 82 ILE A N 1
ATOM 616 C CA . ILE A 1 82 ? 9.941 1.339 -21.466 1.00 83.06 82 ILE A CA 1
ATOM 617 C C . ILE A 1 82 ? 8.615 1.792 -20.850 1.00 83.06 82 ILE A C 1
ATOM 619 O O . ILE A 1 82 ? 8.511 2.867 -20.262 1.00 83.06 82 ILE A O 1
ATOM 623 N N . THR A 1 83 ? 7.588 0.950 -20.949 1.00 82.19 83 THR A N 1
ATOM 624 C CA . THR A 1 83 ? 6.279 1.182 -20.320 1.00 82.19 83 THR A CA 1
ATOM 625 C C . THR A 1 83 ? 5.920 0.043 -19.372 1.00 82.19 83 THR A C 1
ATOM 627 O O . THR A 1 83 ? 6.418 -1.073 -19.510 1.00 82.19 83 THR A O 1
ATOM 630 N N . ILE A 1 84 ? 4.995 0.285 -18.440 1.00 79.62 84 ILE A N 1
ATOM 631 C CA . ILE A 1 84 ? 4.473 -0.756 -17.533 1.00 79.62 84 ILE A CA 1
ATOM 632 C C . ILE A 1 84 ? 3.947 -1.967 -18.296 1.00 79.62 84 ILE A C 1
ATOM 634 O O . ILE A 1 84 ? 4.280 -3.098 -17.956 1.00 79.62 84 ILE A O 1
ATOM 638 N N . ALA A 1 85 ? 3.176 -1.729 -19.358 1.00 82.56 85 ALA A N 1
ATOM 639 C CA . ALA A 1 85 ? 2.572 -2.798 -20.140 1.00 82.56 85 ALA A CA 1
ATOM 640 C C . ALA A 1 85 ? 3.629 -3.725 -20.763 1.00 82.56 85 ALA A C 1
ATOM 642 O O . ALA A 1 85 ? 3.411 -4.930 -20.849 1.00 82.56 85 ALA A O 1
ATOM 643 N N . MET A 1 86 ? 4.786 -3.184 -21.159 1.00 84.69 86 MET A N 1
ATOM 644 C CA . MET A 1 86 ? 5.902 -3.980 -21.679 1.00 84.69 86 MET A CA 1
ATOM 645 C C . MET A 1 86 ? 6.529 -4.860 -20.595 1.00 84.69 86 MET A C 1
ATOM 647 O O . MET A 1 86 ? 6.855 -6.015 -20.861 1.00 84.69 86 MET A O 1
ATOM 651 N N . LEU A 1 87 ? 6.663 -4.348 -19.369 1.00 83.19 87 LEU A N 1
ATOM 652 C CA . LEU A 1 87 ? 7.229 -5.103 -18.247 1.00 83.19 87 LEU A CA 1
ATOM 653 C C . LEU A 1 87 ? 6.295 -6.228 -17.783 1.00 83.19 87 LEU A C 1
ATOM 655 O O . LEU A 1 87 ? 6.760 -7.338 -17.517 1.00 83.19 87 LEU A O 1
ATOM 659 N N . GLU A 1 88 ? 4.989 -5.955 -17.732 1.00 82.62 88 GLU A N 1
ATOM 660 C CA . GLU A 1 88 ? 3.964 -6.939 -17.367 1.00 82.62 88 GLU A CA 1
ATOM 661 C C . GLU A 1 88 ? 3.797 -8.016 -18.451 1.00 82.62 88 GLU A C 1
ATOM 663 O O . GLU A 1 88 ? 3.710 -9.204 -18.140 1.00 82.62 88 GLU A O 1
ATOM 668 N N . ALA A 1 89 ? 3.811 -7.635 -19.734 1.00 83.25 89 ALA A N 1
ATOM 669 C CA . ALA A 1 89 ? 3.688 -8.580 -20.847 1.00 83.25 89 ALA A CA 1
ATOM 670 C C . ALA A 1 89 ? 4.971 -9.388 -21.101 1.00 83.25 89 ALA A C 1
ATOM 672 O O . ALA A 1 89 ? 4.904 -10.544 -21.520 1.00 83.25 89 ALA A O 1
ATOM 673 N N . GLY A 1 90 ? 6.138 -8.791 -20.850 1.00 77.62 90 GLY A N 1
ATOM 674 C CA . GLY A 1 90 ? 7.448 -9.372 -21.143 1.00 77.62 90 GLY A CA 1
ATOM 675 C C . GLY A 1 90 ? 7.919 -10.450 -20.164 1.00 77.62 90 GLY A C 1
ATOM 676 O O . GLY A 1 90 ? 9.014 -10.976 -20.324 1.00 77.62 90 GLY A O 1
ATOM 677 N N . ASN A 1 91 ? 7.105 -10.804 -19.163 1.00 81.69 91 ASN A N 1
ATOM 678 C CA . ASN A 1 91 ? 7.425 -11.812 -18.147 1.00 81.69 91 ASN A CA 1
ATOM 679 C C . ASN A 1 91 ? 8.730 -11.513 -17.373 1.00 81.69 91 ASN A C 1
ATOM 681 O O . ASN A 1 91 ? 9.459 -12.423 -16.978 1.00 81.69 91 ASN A O 1
ATOM 685 N N . TYR A 1 92 ? 8.998 -10.233 -17.099 1.00 85.94 92 TYR A N 1
ATOM 686 C CA . TYR A 1 92 ? 10.163 -9.776 -16.328 1.00 85.94 92 TYR A CA 1
ATOM 687 C C . TYR A 1 92 ? 9.942 -9.796 -14.805 1.00 85.94 92 TYR A C 1
ATOM 689 O O . TYR A 1 92 ? 10.672 -9.158 -14.049 1.00 85.94 92 TYR A O 1
ATOM 697 N N . GLY A 1 93 ? 8.920 -10.520 -14.335 1.00 82.94 93 GLY A N 1
ATOM 698 C CA . GLY A 1 93 ? 8.617 -10.660 -12.909 1.00 82.94 93 GLY A CA 1
ATOM 699 C C . GLY A 1 93 ? 8.000 -9.416 -12.263 1.00 82.94 93 GLY A C 1
ATOM 700 O O . GLY A 1 93 ? 8.059 -9.279 -1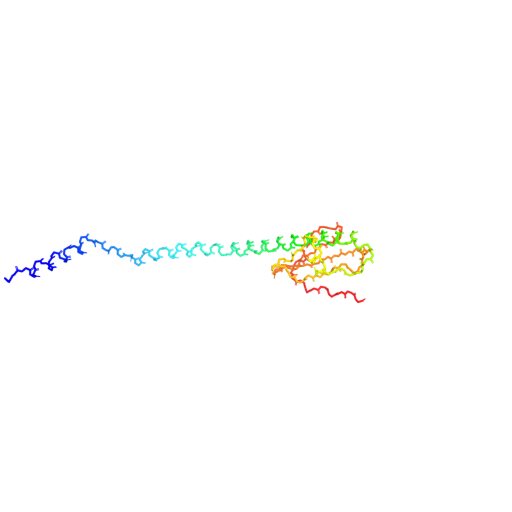1.042 1.00 82.94 93 GLY A O 1
ATOM 701 N N . PHE A 1 94 ? 7.408 -8.521 -13.059 1.00 87.62 94 PHE A N 1
ATOM 702 C CA . PHE A 1 94 ? 6.696 -7.343 -12.573 1.00 87.62 94 PHE A CA 1
ATOM 703 C C . PHE A 1 94 ? 5.188 -7.460 -12.816 1.00 87.62 94 PHE A C 1
ATOM 705 O O . PHE A 1 94 ? 4.746 -7.827 -13.901 1.00 87.62 94 PHE A O 1
ATOM 712 N N . THR A 1 95 ? 4.415 -7.127 -11.787 1.00 85.62 95 THR A N 1
ATOM 713 C CA . THR A 1 95 ? 2.964 -6.932 -11.823 1.00 85.62 95 THR A CA 1
ATOM 714 C C . THR A 1 95 ? 2.649 -5.839 -10.816 1.00 85.62 95 THR A C 1
ATOM 716 O O . THR A 1 95 ? 3.143 -5.902 -9.687 1.00 85.62 95 THR A O 1
ATOM 719 N N . SER A 1 96 ? 1.855 -4.838 -11.195 1.00 79.94 96 SER A N 1
ATOM 720 C CA . SER A 1 96 ? 1.438 -3.816 -10.230 1.00 79.94 96 SER A CA 1
ATOM 721 C C . SER A 1 96 ? 0.475 -4.414 -9.200 1.00 79.94 96 SER A C 1
ATOM 723 O O . SER A 1 96 ? -0.480 -5.102 -9.569 1.00 79.94 96 SER A O 1
ATOM 725 N N . SER A 1 97 ? 0.683 -4.128 -7.913 1.00 85.19 97 SER A N 1
ATOM 726 C CA . SER A 1 97 ? -0.325 -4.361 -6.875 1.00 85.19 97 SER A CA 1
ATOM 727 C C . SER A 1 97 ? -1.533 -3.437 -7.068 1.00 85.19 97 SER A C 1
ATOM 729 O O . SER A 1 97 ? -1.395 -2.307 -7.538 1.00 85.19 97 SER A O 1
ATOM 731 N N . GLU A 1 98 ? -2.718 -3.872 -6.623 1.00 86.50 98 GLU A N 1
ATOM 732 C CA . GLU A 1 98 ? -3.939 -3.046 -6.587 1.00 86.50 98 GLU A CA 1
ATOM 733 C C . GLU A 1 98 ? -3.791 -1.805 -5.691 1.00 86.50 98 GLU A C 1
ATOM 735 O O . GLU A 1 98 ? -4.486 -0.806 -5.869 1.00 86.50 98 GLU A O 1
ATOM 740 N N . THR A 1 99 ? -2.887 -1.863 -4.710 1.00 86.75 99 THR A N 1
ATOM 741 C CA . THR A 1 99 ? -2.655 -0.775 -3.750 1.00 86.75 99 THR A CA 1
ATOM 742 C C . THR A 1 99 ? -1.620 0.239 -4.225 1.00 86.75 99 THR A C 1
ATOM 744 O O . THR A 1 99 ? -1.374 1.222 -3.524 1.00 86.75 99 THR A O 1
ATOM 747 N N . THR A 1 100 ? -1.000 -0.006 -5.380 1.00 91.12 100 THR A N 1
ATOM 748 C CA . THR A 1 100 ? 0.075 0.814 -5.930 1.00 91.12 100 THR A CA 1
ATOM 749 C C . THR A 1 100 ? -0.404 1.486 -7.207 1.00 91.12 100 THR A C 1
ATOM 751 O O . THR A 1 100 ? -0.915 0.847 -8.121 1.00 91.12 100 THR A O 1
ATOM 754 N N . SER A 1 101 ? -0.291 2.810 -7.257 1.00 91.19 101 SER A N 1
ATOM 755 C CA . SER A 1 101 ? -0.869 3.626 -8.328 1.00 91.19 101 SER A CA 1
ATOM 756 C C . SER A 1 101 ? 0.055 4.775 -8.720 1.00 91.19 101 SER A C 1
ATOM 758 O O . SER A 1 101 ? 1.133 4.923 -8.159 1.00 91.19 101 SER A O 1
ATOM 760 N N . GLY A 1 102 ? -0.350 5.606 -9.683 1.00 89.31 102 GLY A N 1
ATOM 761 C CA . GLY A 1 102 ? 0.366 6.850 -9.995 1.00 89.31 102 GLY A CA 1
ATOM 762 C C . GLY A 1 102 ? 1.787 6.657 -10.520 1.00 89.31 102 GLY A C 1
ATOM 763 O O . GLY A 1 102 ? 2.622 7.535 -10.334 1.00 89.31 102 GLY A O 1
ATOM 764 N N . TRP A 1 103 ? 2.057 5.516 -11.152 1.00 90.19 103 TRP A N 1
ATOM 765 C CA . TRP A 1 103 ? 3.368 5.203 -11.688 1.00 90.19 103 TRP A CA 1
ATOM 766 C C . TRP A 1 103 ? 3.861 6.246 -12.707 1.00 90.19 103 TRP A C 1
ATOM 768 O O . TRP A 1 103 ? 3.121 6.616 -13.622 1.00 90.19 103 TRP A O 1
ATOM 778 N N . ALA A 1 104 ? 5.116 6.678 -12.584 1.00 87.88 104 ALA A N 1
ATOM 779 C CA . ALA A 1 104 ? 5.748 7.645 -13.483 1.00 87.88 104 ALA A CA 1
ATOM 780 C C . ALA A 1 104 ? 7.268 7.421 -13.591 1.00 87.88 104 ALA A C 1
ATOM 782 O O . ALA A 1 104 ? 7.842 6.639 -12.837 1.00 87.88 104 ALA A O 1
ATOM 783 N N . GLY A 1 105 ? 7.915 8.116 -14.533 1.00 85.94 105 GLY A N 1
ATOM 784 C CA . GLY A 1 105 ? 9.381 8.179 -14.621 1.00 85.94 105 GLY A CA 1
ATOM 785 C C . GLY A 1 105 ? 10.073 6.975 -15.273 1.00 85.94 105 GLY A C 1
ATOM 786 O O . GLY A 1 105 ? 11.280 6.800 -15.122 1.00 85.94 105 GLY A O 1
ATOM 787 N N . PHE A 1 106 ? 9.336 6.133 -16.008 1.00 84.81 106 PHE A N 1
ATOM 788 C CA . PHE A 1 106 ? 9.962 5.039 -16.755 1.00 84.81 106 PHE A CA 1
ATOM 789 C C . PHE A 1 106 ? 10.949 5.573 -17.805 1.00 84.81 106 PHE A C 1
ATOM 791 O O . PHE A 1 106 ? 10.658 6.582 -18.455 1.00 84.81 106 PHE A O 1
ATOM 798 N N . PRO A 1 107 ? 12.107 4.909 -17.978 1.00 80.62 107 PRO A N 1
ATOM 799 C CA . PRO A 1 107 ? 13.137 5.365 -18.899 1.00 80.62 107 PRO A CA 1
ATOM 800 C C . PRO A 1 107 ? 12.633 5.411 -20.341 1.00 80.62 107 PRO A C 1
ATOM 802 O O . PRO A 1 107 ? 12.095 4.435 -20.866 1.00 80.62 107 PRO A O 1
ATOM 805 N N . VAL A 1 108 ? 12.868 6.556 -20.983 1.00 73.12 108 VAL A N 1
ATOM 806 C CA . VAL A 1 108 ? 12.613 6.776 -22.413 1.00 73.12 108 VAL A CA 1
ATOM 807 C C . VAL A 1 108 ? 13.817 6.454 -23.299 1.00 73.12 108 VAL A C 1
ATOM 809 O O . VAL A 1 108 ? 13.634 6.251 -24.492 1.00 73.12 108 VAL A O 1
ATOM 812 N N . ASP A 1 109 ? 15.006 6.340 -22.702 1.00 69.56 109 ASP A N 1
ATOM 813 C CA . ASP A 1 109 ? 16.279 6.003 -23.348 1.00 69.56 109 ASP A CA 1
ATOM 814 C C . ASP A 1 109 ? 17.108 5.116 -22.385 1.00 69.56 109 ASP A C 1
ATOM 816 O O . ASP A 1 109 ? 17.157 5.411 -21.182 1.00 69.56 109 ASP A O 1
ATOM 820 N N . PRO A 1 110 ? 17.758 4.033 -22.860 1.00 58.25 110 PRO A N 1
ATOM 821 C CA . PRO A 1 110 ? 18.542 3.110 -22.029 1.00 58.25 110 PRO A CA 1
ATOM 822 C C . PRO A 1 110 ? 19.826 3.700 -21.416 1.00 58.25 110 PRO A C 1
ATOM 824 O O . PRO A 1 110 ? 20.426 3.070 -20.545 1.00 58.25 110 PRO A O 1
ATOM 827 N N . THR A 1 111 ? 20.272 4.879 -21.854 1.00 62.50 111 THR A N 1
ATOM 828 C CA . THR A 1 111 ? 21.537 5.509 -21.429 1.00 62.50 111 THR A CA 1
ATOM 829 C C . THR A 1 111 ? 21.375 6.620 -20.392 1.00 62.50 111 THR A C 1
ATOM 831 O O . THR A 1 111 ? 22.365 7.055 -19.801 1.00 62.50 111 THR A O 1
ATOM 834 N N . SER A 1 112 ? 20.143 7.068 -20.143 1.00 66.56 112 SER A N 1
ATOM 835 C CA . SER A 1 112 ? 19.854 8.134 -19.181 1.00 66.56 112 SER A CA 1
ATOM 836 C C . SER A 1 112 ? 19.686 7.578 -17.767 1.00 66.56 112 SER A C 1
ATOM 838 O O . SER A 1 112 ? 19.064 6.532 -17.570 1.00 66.56 112 SER A O 1
ATOM 840 N N . GLU A 1 113 ? 20.204 8.291 -16.760 1.00 78.12 113 GLU A N 1
ATOM 841 C CA . GLU A 1 113 ? 19.789 8.038 -15.379 1.00 78.12 113 GLU A CA 1
ATOM 842 C C . GLU A 1 113 ? 18.271 8.217 -15.289 1.00 78.12 113 GLU A C 1
ATOM 844 O O . GLU A 1 113 ? 17.730 9.241 -15.704 1.00 78.12 113 GLU A O 1
ATOM 849 N N . TRP A 1 114 ? 17.586 7.198 -14.778 1.00 85.19 114 TRP A N 1
ATOM 850 C CA . TRP A 1 114 ? 16.138 7.203 -14.628 1.00 85.19 114 TRP A CA 1
ATOM 851 C C . TRP A 1 114 ? 15.743 7.019 -13.167 1.00 85.19 114 TRP A C 1
ATOM 853 O O . TRP A 1 114 ? 16.455 6.389 -12.375 1.00 85.19 114 TRP A O 1
ATOM 863 N N . GLU A 1 115 ? 14.578 7.564 -12.837 1.00 89.19 115 GLU A N 1
ATOM 864 C CA . GLU A 1 115 ? 13.928 7.466 -11.540 1.00 89.19 115 GLU A CA 1
ATOM 865 C C . GLU A 1 115 ? 12.454 7.165 -11.769 1.00 89.19 115 GLU A C 1
ATOM 867 O O . GLU A 1 115 ? 11.739 7.977 -12.351 1.00 89.19 115 GLU A O 1
ATOM 872 N N . ILE A 1 116 ? 12.007 5.996 -11.314 1.00 90.75 116 ILE A N 1
ATOM 873 C CA . ILE A 1 116 ? 10.586 5.654 -11.326 1.00 90.75 116 ILE A CA 1
ATOM 874 C C . ILE A 1 116 ? 9.966 6.033 -9.992 1.00 90.75 116 ILE A C 1
ATOM 876 O O . ILE A 1 116 ? 10.588 5.865 -8.941 1.00 90.75 116 ILE A O 1
ATOM 880 N N . SER A 1 117 ? 8.718 6.478 -10.028 1.00 92.81 117 SER A N 1
ATOM 881 C CA . SER A 1 117 ? 7.923 6.733 -8.833 1.00 92.81 117 SER A CA 1
ATOM 882 C C . SER A 1 117 ? 6.593 6.000 -8.884 1.00 92.81 117 SER A C 1
ATOM 884 O O . SER A 1 117 ? 6.076 5.697 -9.960 1.00 92.81 117 SER A O 1
ATOM 886 N N . ALA A 1 118 ? 6.064 5.681 -7.706 1.00 93.69 118 ALA A N 1
ATOM 887 C CA . ALA A 1 118 ? 4.751 5.088 -7.521 1.00 93.69 118 ALA A CA 1
ATOM 888 C C . ALA A 1 118 ? 4.165 5.502 -6.170 1.00 93.69 118 ALA A C 1
ATOM 890 O O . ALA A 1 118 ? 4.877 5.794 -5.207 1.00 93.69 118 ALA A O 1
ATOM 891 N N . ASN A 1 119 ? 2.843 5.484 -6.092 1.00 94.12 119 ASN A N 1
ATOM 892 C CA . ASN A 1 119 ? 2.082 5.956 -4.952 1.00 94.12 119 ASN A CA 1
ATOM 893 C C . ASN A 1 119 ? 1.501 4.775 -4.178 1.00 94.12 119 ASN A C 1
ATOM 895 O O . ASN A 1 119 ? 0.822 3.919 -4.752 1.00 94.12 119 ASN A O 1
ATOM 899 N N . SER A 1 120 ? 1.724 4.752 -2.865 1.00 93.69 120 SER A N 1
ATOM 900 C CA . SER A 1 120 ? 0.787 4.117 -1.936 1.00 93.69 120 SER A CA 1
ATOM 901 C C . SER A 1 120 ? -0.422 5.048 -1.738 1.00 93.69 120 SER A C 1
ATOM 903 O O . SER A 1 120 ? -0.412 6.184 -2.223 1.00 93.69 120 SER A O 1
ATOM 905 N N . PRO A 1 121 ? -1.471 4.639 -1.004 1.00 91.94 121 PRO A N 1
ATOM 906 C CA . PRO A 1 121 ? -2.660 5.477 -0.847 1.00 91.94 121 PRO A CA 1
ATOM 907 C C . PRO A 1 121 ? -2.407 6.869 -0.255 1.00 91.94 121 PRO A C 1
ATOM 909 O O . PRO A 1 121 ? -3.205 7.771 -0.489 1.00 91.94 121 PRO A O 1
ATOM 912 N N . ASN A 1 122 ? -1.317 7.058 0.497 1.00 91.44 122 ASN A N 1
ATOM 913 C CA . ASN A 1 122 ? -1.022 8.328 1.167 1.00 91.44 122 ASN A CA 1
ATOM 914 C C . ASN A 1 122 ? 0.405 8.846 0.946 1.00 91.44 122 ASN A C 1
ATOM 916 O O . ASN A 1 122 ? 0.706 9.951 1.404 1.00 91.44 122 ASN A O 1
ATOM 920 N N . LYS A 1 123 ? 1.267 8.092 0.255 1.00 93.06 123 LYS A N 1
ATOM 921 C CA . LYS A 1 123 ? 2.653 8.490 0.015 1.00 93.06 123 LYS A CA 1
ATOM 922 C C . LYS A 1 123 ? 3.126 8.217 -1.399 1.00 93.06 123 LYS A C 1
ATOM 924 O O . LYS A 1 123 ? 2.646 7.287 -2.041 1.00 93.06 123 LYS A O 1
ATOM 929 N N . THR A 1 124 ? 4.112 8.987 -1.837 1.00 94.69 124 THR A N 1
ATOM 930 C CA . THR A 1 124 ? 4.888 8.696 -3.044 1.00 94.69 124 THR A CA 1
ATOM 931 C C . THR A 1 124 ? 6.237 8.117 -2.648 1.00 94.69 124 THR A C 1
ATOM 933 O O . THR A 1 124 ? 6.889 8.597 -1.725 1.00 94.69 124 THR A O 1
ATOM 936 N N . PHE A 1 125 ? 6.653 7.078 -3.359 1.00 95.25 125 PHE A N 1
ATOM 937 C CA . PHE A 1 125 ? 7.988 6.513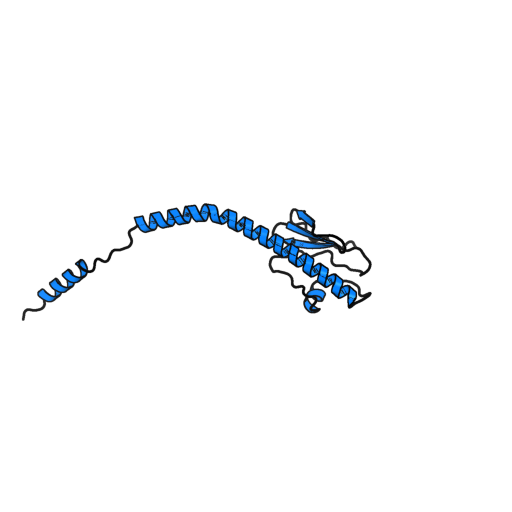 -3.257 1.00 95.25 125 PHE A CA 1
ATOM 938 C C . PHE A 1 125 ? 8.650 6.559 -4.624 1.00 95.25 125 PHE A C 1
ATOM 940 O O . PHE A 1 125 ? 7.975 6.395 -5.644 1.00 95.25 125 PHE A O 1
ATOM 947 N N . SER A 1 126 ? 9.964 6.731 -4.646 1.00 94.69 126 SER A N 1
ATOM 948 C CA . SER A 1 126 ? 10.750 6.662 -5.871 1.00 94.69 126 SER A CA 1
ATOM 949 C C . SER A 1 126 ? 11.940 5.722 -5.729 1.00 94.69 126 SER A C 1
ATOM 951 O O . SER A 1 126 ? 12.356 5.355 -4.626 1.00 94.69 126 SER A O 1
ATOM 953 N N . ILE A 1 127 ? 12.465 5.268 -6.862 1.00 94.12 127 ILE A N 1
ATOM 954 C CA . ILE A 1 127 ? 13.712 4.514 -6.933 1.00 94.12 127 ILE A CA 1
ATOM 955 C C . ILE A 1 127 ? 14.436 4.851 -8.235 1.00 94.12 127 ILE A C 1
ATOM 957 O O . ILE A 1 127 ? 13.849 4.828 -9.317 1.00 94.12 127 ILE A O 1
ATOM 961 N N . SER A 1 128 ? 15.733 5.134 -8.134 1.00 90.50 128 SER A N 1
ATOM 962 C CA . SER A 1 128 ? 16.581 5.383 -9.300 1.00 90.50 128 SER A CA 1
ATOM 963 C C . SER A 1 128 ? 17.327 4.134 -9.760 1.00 90.50 128 SER A C 1
ATOM 965 O O . SER A 1 128 ? 17.443 3.142 -9.026 1.00 90.50 128 SER A O 1
ATOM 967 N N . ALA A 1 129 ? 17.885 4.187 -10.971 1.00 86.31 129 ALA A N 1
ATOM 968 C CA . ALA A 1 129 ? 18.687 3.109 -11.553 1.00 86.31 129 ALA A CA 1
ATOM 969 C C . ALA A 1 129 ? 19.799 2.617 -10.603 1.00 86.31 129 ALA A C 1
ATOM 971 O O . ALA A 1 129 ? 19.978 1.413 -10.403 1.00 86.31 129 ALA A O 1
ATOM 972 N N . THR A 1 130 ? 20.471 3.541 -9.914 1.00 86.62 130 THR A N 1
ATOM 973 C CA . THR A 1 130 ? 21.616 3.238 -9.034 1.00 86.62 130 THR A CA 1
ATOM 974 C C . THR A 1 130 ? 21.265 3.336 -7.544 1.00 86.62 130 THR A C 1
ATOM 976 O O . THR A 1 130 ? 21.928 2.727 -6.706 1.00 86.62 130 THR A O 1
ATOM 979 N N . GLY A 1 131 ? 20.200 4.060 -7.196 1.00 90.00 131 GLY A N 1
ATOM 980 C CA . GLY A 1 131 ? 19.801 4.335 -5.817 1.00 90.00 131 GLY A CA 1
ATOM 981 C C . GLY A 1 131 ? 18.896 3.284 -5.173 1.00 90.00 131 GLY A C 1
ATOM 982 O O . GLY A 1 131 ? 18.458 2.304 -5.790 1.00 90.00 131 GLY A O 1
ATOM 983 N N . GLY A 1 132 ? 18.640 3.505 -3.882 1.00 93.19 132 GLY A N 1
ATOM 984 C CA . GLY A 1 132 ? 17.610 2.812 -3.114 1.00 93.19 132 GLY A CA 1
ATOM 985 C C . GLY A 1 132 ? 16.256 3.515 -3.208 1.00 93.19 132 GLY A C 1
ATOM 986 O O . GLY A 1 132 ? 16.101 4.485 -3.940 1.00 93.19 132 GLY A O 1
ATOM 987 N N . ILE A 1 133 ? 15.288 3.009 -2.446 1.00 95.19 133 ILE A N 1
ATOM 988 C CA . ILE A 1 133 ? 13.966 3.627 -2.329 1.00 95.19 133 ILE A CA 1
ATOM 989 C C . ILE A 1 133 ? 14.066 4.927 -1.535 1.00 95.19 133 ILE A C 1
ATOM 991 O O . ILE A 1 133 ? 14.703 4.944 -0.477 1.00 95.19 133 ILE A O 1
ATOM 995 N N . VAL A 1 134 ? 13.371 5.957 -2.006 1.00 95.06 134 VAL A N 1
ATOM 996 C CA . VAL A 1 134 ? 13.158 7.229 -1.312 1.00 95.06 134 VAL A CA 1
ATOM 997 C C . VAL A 1 134 ? 11.665 7.383 -0.992 1.00 95.06 134 VAL A C 1
ATOM 999 O O . VAL A 1 134 ? 10.814 7.006 -1.793 1.00 95.06 134 VAL A O 1
ATOM 1002 N N . ASP A 1 135 ? 11.350 7.867 0.214 1.00 94.25 135 ASP A N 1
ATOM 1003 C CA . ASP A 1 135 ? 9.998 8.294 0.613 1.00 94.25 135 ASP A CA 1
ATOM 1004 C C . ASP A 1 135 ? 9.884 9.794 0.321 1.00 94.25 135 ASP A C 1
ATOM 1006 O O . ASP A 1 135 ? 10.547 10.604 0.972 1.00 94.25 135 ASP A O 1
ATOM 1010 N N . GLU A 1 136 ? 9.068 10.146 -0.670 1.00 91.19 136 GLU A N 1
ATOM 1011 C CA . GLU A 1 136 ? 8.851 11.525 -1.131 1.00 91.19 136 GLU A CA 1
ATOM 1012 C C . GLU A 1 136 ? 7.807 12.268 -0.275 1.00 91.19 136 GLU A C 1
ATOM 1014 O O . GLU A 1 136 ? 7.515 13.447 -0.486 1.00 91.19 136 GLU A O 1
ATOM 1019 N N . GLY A 1 137 ? 7.237 11.602 0.733 1.00 89.00 137 GLY A N 1
ATOM 1020 C CA . GLY A 1 137 ? 6.214 12.160 1.602 1.00 89.00 137 GLY A CA 1
ATOM 1021 C C . GLY A 1 137 ? 4.819 12.033 1.001 1.00 89.00 137 GLY A C 1
ATOM 1022 O O . GLY A 1 137 ? 4.444 10.975 0.507 1.00 89.00 137 GLY A O 1
ATOM 1023 N N . ALA A 1 138 ? 4.006 13.086 1.122 1.00 88.06 138 ALA A N 1
ATOM 1024 C CA . ALA A 1 138 ? 2.612 13.067 0.675 1.00 88.06 138 ALA A CA 1
ATOM 1025 C C . ALA A 1 138 ? 2.504 12.763 -0.825 1.00 88.06 138 ALA A C 1
ATOM 1027 O O . ALA A 1 138 ? 3.382 13.155 -1.586 1.00 88.06 138 ALA A O 1
ATOM 1028 N N . VAL A 1 139 ? 1.407 12.114 -1.238 1.00 84.75 139 VAL A N 1
ATOM 1029 C CA . VAL A 1 139 ? 1.161 11.779 -2.650 1.00 84.75 139 VAL A CA 1
ATOM 1030 C C . VAL A 1 139 ? 1.382 13.003 -3.540 1.00 84.75 139 VAL A C 1
ATOM 1032 O O . VAL A 1 139 ? 0.622 13.974 -3.487 1.00 84.75 139 VAL A O 1
ATOM 1035 N N . VAL A 1 140 ? 2.418 12.937 -4.369 1.00 70.06 140 VAL A N 1
ATOM 1036 C CA . VAL A 1 140 ? 2.722 13.933 -5.392 1.00 70.06 140 VAL A CA 1
ATOM 1037 C C . VAL A 1 140 ? 2.012 13.502 -6.674 1.00 70.06 140 VAL A C 1
ATOM 1039 O O . VAL A 1 140 ? 1.944 12.314 -7.002 1.00 70.06 140 VAL A O 1
ATOM 1042 N N . ALA A 1 141 ? 1.425 14.455 -7.401 1.00 60.44 141 ALA A N 1
ATOM 1043 C CA . ALA A 1 141 ? 0.867 14.168 -8.721 1.00 60.44 141 ALA A CA 1
ATOM 1044 C C . ALA A 1 141 ? 1.964 13.563 -9.622 1.00 60.44 141 ALA A C 1
ATOM 1046 O O . ALA A 1 141 ? 3.114 13.997 -9.512 1.00 60.44 141 ALA A O 1
ATOM 1047 N N . PRO A 1 142 ? 1.644 12.592 -10.501 1.00 55.00 142 PRO A N 1
ATOM 1048 C CA . PRO A 1 142 ? 2.645 11.968 -11.360 1.00 55.00 142 PRO A CA 1
ATOM 1049 C C . PRO A 1 142 ? 3.391 13.057 -12.131 1.00 55.00 142 PRO A C 1
ATOM 1051 O O . PRO A 1 142 ? 2.764 13.877 -12.810 1.00 55.00 142 PRO A O 1
ATOM 1054 N N . ALA A 1 143 ? 4.718 13.094 -11.978 1.00 50.75 143 ALA A N 1
ATOM 1055 C CA . ALA A 1 143 ? 5.565 14.050 -12.675 1.00 50.75 143 ALA A CA 1
ATOM 1056 C C . ALA A 1 143 ? 5.293 13.921 -14.180 1.00 50.75 143 ALA A C 1
ATOM 1058 O O . ALA A 1 143 ? 5.475 12.854 -14.768 1.00 50.75 143 ALA A O 1
ATOM 1059 N N . GLN A 1 144 ? 4.776 14.990 -14.790 1.00 48.34 144 GLN A N 1
ATOM 1060 C CA . GLN A 1 144 ? 4.605 15.043 -16.238 1.00 48.34 144 GLN A CA 1
ATOM 1061 C C . GLN A 1 144 ? 5.991 14.913 -16.883 1.00 48.34 144 GLN A C 1
ATOM 1063 O O . GLN A 1 144 ? 6.924 15.557 -16.396 1.00 48.34 144 GLN A O 1
ATOM 1068 N N . PRO A 1 145 ? 6.152 14.092 -17.938 1.00 45.22 145 PRO A N 1
ATOM 1069 C CA . PRO A 1 145 ? 7.439 13.957 -18.606 1.00 45.22 145 PRO A CA 1
ATOM 1070 C C . PRO A 1 145 ? 7.908 15.337 -19.074 1.00 45.22 145 PRO A C 1
ATOM 1072 O O . PRO A 1 145 ? 7.123 16.099 -19.644 1.00 45.22 145 PRO A O 1
ATOM 1075 N N . ALA A 1 146 ? 9.172 15.664 -18.790 1.00 45.59 146 ALA A N 1
ATOM 1076 C CA . ALA A 1 146 ? 9.808 16.850 -19.345 1.00 45.59 146 ALA A CA 1
ATOM 1077 C C . ALA A 1 146 ? 9.746 16.747 -20.876 1.00 45.59 146 ALA A C 1
ATOM 1079 O O . ALA A 1 146 ? 10.101 15.717 -21.449 1.00 45.59 146 ALA A O 1
ATOM 1080 N N . ASN A 1 147 ? 9.193 17.785 -21.490 1.00 39.81 147 ASN A N 1
ATOM 1081 C CA . ASN A 1 147 ? 8.931 17.907 -22.919 1.00 39.81 147 ASN A CA 1
ATOM 1082 C C . ASN A 1 147 ? 10.203 17.995 -23.763 1.00 39.81 147 ASN A C 1
ATOM 1084 O O . ASN A 1 147 ? 11.175 18.641 -23.310 1.00 39.81 147 ASN A O 1
#

Sequence (147 aa):
MLKLHDTLAAARARREEEGEKGFTLIELLVVVIIIGILAAIAIPIFLGQQQSAQDSATQSDLRNAKTAIIAYQVDHPGEDAITIAMLEAGNYGFTSSETTSGWAGFPVDPTSEWEISANSPNKTFSISATGGIVDEGAVVAPAQPAN

Secondary structure (DSSP, 8-state):
---HHHHHHHHHHHHHHS---PPPHHHHHHHHHHHHHHHHHHHHHHHHHHHHHHHHHHHHHHHHHHHHHHHHHHHSTT-----HHHHHHTTSS----TT-EEEE---SSTTS--EEEEE-SSEEEEEESSS-EEEEEE-PPPPPPP-

Radius of gyration: 31.72 Å; chains: 1; bounding box: 85×60×62 Å

InterPro domains:
  IPR000983 General secretion pathway protein G-type pilin [PR00813] (22-47)
  IPR000983 General secretion pathway protein G-type pilin [PR00813] (58-76)
  IPR012902 Prokaryotic N-terminal methylation site [PF07963] (20-43)
  IPR012902 Prokaryotic N-terminal methylation site [PS00409] (21-41)
  IPR012902 Prokaryotic N-terminal methylation site [TIGR02532] (21-43)
  IPR045584 Pilin-like [SSF54523] (23-127)